Protein AF-X1DQV2-F1 (afdb_monomer_lite)

InterPro domains:
  IPR025857 MacB-like periplasmic core domain [PF12704] (2-111)

Structure (mmCIF, N/CA/C/O backbone):
data_AF-X1DQV2-F1
#
_entry.id   AF-X1DQV2-F1
#
loop_
_atom_site.group_PDB
_atom_site.id
_atom_site.type_symbol
_atom_site.label_atom_id
_atom_site.label_alt_id
_atom_site.label_comp_id
_atom_site.label_asym_id
_atom_site.label_entity_id
_atom_site.label_seq_id
_atom_site.pdbx_PDB_ins_code
_atom_site.Cartn_x
_atom_site.Cartn_y
_atom_site.Cartn_z
_atom_site.occupancy
_atom_site.B_iso_or_equiv
_atom_site.auth_seq_id
_atom_site.auth_comp_id
_atom_site.auth_asym_id
_atom_site.auth_atom_id
_atom_site.pdbx_PDB_model_num
ATOM 1 N N . MET A 1 1 ? 27.357 -16.967 -41.311 1.00 62.09 1 MET A N 1
ATOM 2 C CA . MET A 1 1 ? 27.310 -17.351 -39.881 1.00 62.09 1 MET A CA 1
ATOM 3 C C . MET A 1 1 ? 27.365 -16.158 -38.922 1.00 62.09 1 MET A C 1
ATOM 5 O O . MET A 1 1 ? 26.710 -16.217 -37.897 1.00 62.09 1 MET A O 1
ATOM 9 N N . GLY A 1 2 ? 28.060 -15.051 -39.233 1.00 74.56 2 GLY A N 1
ATOM 10 C CA . GLY A 1 2 ? 28.046 -13.852 -38.367 1.00 74.56 2 GLY A CA 1
ATOM 11 C C . GLY A 1 2 ? 26.702 -13.106 -38.320 1.00 74.56 2 GLY A C 1
ATOM 12 O O . GLY A 1 2 ? 26.282 -12.653 -37.263 1.00 74.56 2 GLY A O 1
ATOM 13 N N . ILE A 1 3 ? 25.979 -13.050 -39.444 1.00 84.69 3 ILE A N 1
ATOM 14 C CA . ILE A 1 3 ? 24.682 -12.354 -39.535 1.00 84.69 3 ILE A CA 1
ATOM 15 C C . ILE A 1 3 ? 23.605 -13.041 -38.677 1.00 84.69 3 ILE A C 1
ATOM 17 O O . ILE A 1 3 ? 22.835 -12.368 -38.003 1.00 84.69 3 ILE A O 1
ATOM 21 N N . THR A 1 4 ? 23.582 -14.376 -38.628 1.00 84.00 4 THR A N 1
ATOM 22 C CA . THR A 1 4 ? 22.625 -15.138 -37.805 1.00 84.00 4 THR A CA 1
ATOM 23 C C . THR A 1 4 ? 22.882 -14.967 -36.308 1.00 84.00 4 THR A C 1
ATOM 25 O O . THR A 1 4 ? 21.934 -14.878 -35.536 1.00 84.00 4 THR A O 1
ATOM 28 N N . ILE A 1 5 ? 24.152 -14.855 -35.902 1.00 86.69 5 ILE A N 1
ATOM 29 C CA . ILE A 1 5 ? 24.543 -14.570 -34.512 1.00 86.69 5 ILE A CA 1
ATOM 30 C C . ILE A 1 5 ? 24.150 -13.137 -34.126 1.00 86.69 5 ILE A C 1
ATOM 32 O O . ILE A 1 5 ? 23.627 -12.923 -33.035 1.00 86.69 5 ILE A O 1
ATOM 36 N N . GLY A 1 6 ? 24.322 -12.170 -35.035 1.00 83.56 6 GLY A N 1
ATOM 37 C CA . GLY A 1 6 ? 23.890 -10.786 -34.823 1.00 83.56 6 GLY A CA 1
ATOM 38 C C . GLY A 1 6 ? 22.371 -10.645 -34.677 1.00 83.56 6 GLY A C 1
ATOM 39 O O . GLY A 1 6 ? 21.903 -10.011 -33.736 1.00 83.56 6 GLY A O 1
ATOM 40 N N . ILE A 1 7 ? 21.594 -11.290 -35.555 1.00 89.19 7 ILE A N 1
ATOM 41 C CA . ILE A 1 7 ? 20.124 -11.268 -35.486 1.00 89.19 7 ILE A CA 1
ATOM 42 C C . ILE A 1 7 ? 19.628 -11.944 -34.198 1.00 89.19 7 ILE A C 1
ATOM 44 O O . ILE A 1 7 ? 18.764 -11.397 -33.516 1.00 89.19 7 ILE A O 1
ATOM 48 N N . PHE A 1 8 ? 20.205 -13.091 -33.821 1.00 86.62 8 PHE A N 1
ATOM 49 C CA . PHE A 1 8 ? 19.840 -13.788 -32.586 1.00 86.62 8 PHE A CA 1
ATOM 50 C C . PHE A 1 8 ? 20.130 -12.952 -31.331 1.00 86.62 8 PHE A C 1
ATOM 52 O O . PHE A 1 8 ? 19.293 -12.892 -30.431 1.00 86.62 8 PHE A O 1
ATOM 59 N N . ALA A 1 9 ? 21.276 -12.265 -31.282 1.00 88.62 9 ALA A N 1
ATOM 60 C CA . ALA A 1 9 ? 21.625 -11.389 -30.167 1.00 88.62 9 ALA A CA 1
ATOM 61 C C . ALA A 1 9 ? 20.628 -10.227 -30.012 1.00 88.62 9 ALA A C 1
ATOM 63 O O . ALA A 1 9 ? 20.186 -9.941 -28.902 1.00 88.62 9 ALA A O 1
ATOM 64 N N . ILE A 1 10 ? 20.216 -9.604 -31.121 1.00 90.81 10 ILE A N 1
ATOM 65 C CA . ILE A 1 10 ? 19.261 -8.486 -31.109 1.00 90.81 10 ILE A CA 1
ATOM 66 C C . ILE A 1 10 ? 17.878 -8.951 -30.633 1.00 90.81 10 ILE A C 1
ATOM 68 O O . ILE A 1 10 ? 17.306 -8.345 -29.729 1.00 90.81 10 ILE A O 1
ATOM 72 N N . ILE A 1 11 ? 17.363 -10.056 -31.184 1.00 89.50 11 ILE A N 1
ATOM 73 C CA . ILE A 1 11 ? 16.067 -10.627 -30.777 1.00 89.50 11 ILE A CA 1
ATOM 74 C C . ILE A 1 11 ? 16.092 -11.036 -29.299 1.00 89.50 11 ILE A C 1
ATOM 76 O O . ILE A 1 11 ? 15.112 -10.817 -28.586 1.00 89.50 11 ILE A O 1
ATOM 80 N N . SER A 1 12 ? 17.213 -11.584 -28.818 1.00 88.12 12 SER A N 1
ATOM 81 C CA . SER A 1 12 ? 17.362 -11.981 -27.413 1.00 88.12 12 SER A CA 1
ATOM 82 C C . SER A 1 12 ? 17.259 -10.784 -26.471 1.00 88.12 12 SER A C 1
ATOM 84 O O . SER A 1 12 ? 16.541 -10.858 -25.479 1.00 88.12 12 SER A O 1
ATOM 86 N N . VAL A 1 13 ? 17.913 -9.662 -26.788 1.00 90.88 13 VAL A N 1
ATOM 87 C CA . VAL A 1 13 ? 17.827 -8.451 -25.958 1.00 90.88 13 VAL A CA 1
ATOM 88 C C . VAL A 1 13 ? 16.410 -7.882 -25.962 1.00 90.88 13 VAL A C 1
ATOM 90 O O . VAL A 1 13 ? 15.883 -7.604 -24.889 1.00 90.88 13 VAL A O 1
ATOM 93 N N . PHE A 1 14 ? 15.764 -7.768 -27.126 1.00 89.31 14 PHE A N 1
ATOM 94 C CA . PHE A 1 14 ? 14.379 -7.285 -27.193 1.00 89.31 14 PHE A CA 1
ATOM 95 C C . PHE A 1 14 ? 13.417 -8.172 -26.403 1.00 89.31 14 PHE A C 1
ATOM 97 O O . PHE A 1 14 ? 12.649 -7.661 -25.602 1.00 89.31 14 PHE A O 1
ATOM 104 N N . THR A 1 15 ? 13.536 -9.496 -26.521 1.00 91.44 15 THR A N 1
ATOM 105 C CA . THR A 1 15 ? 12.695 -10.435 -25.761 1.00 91.44 15 THR A CA 1
ATOM 106 C C . THR A 1 15 ? 12.873 -10.272 -24.250 1.00 91.44 15 THR A C 1
ATOM 108 O O . THR A 1 15 ? 11.904 -10.347 -23.498 1.00 91.44 15 THR A O 1
ATOM 111 N N . VAL A 1 16 ? 14.105 -10.042 -23.785 1.00 89.38 16 VAL A N 1
ATOM 112 C CA . VAL A 1 16 ? 14.383 -9.809 -22.359 1.00 89.38 16 VAL A CA 1
ATOM 113 C C . VAL A 1 16 ? 13.798 -8.474 -21.893 1.00 89.38 16 VAL A C 1
ATOM 115 O O . VAL A 1 16 ? 13.201 -8.426 -20.820 1.00 89.38 16 VAL A O 1
ATOM 118 N N . LEU A 1 17 ? 13.921 -7.412 -22.692 1.00 89.31 17 LEU A N 1
ATOM 119 C CA . LEU A 1 17 ? 13.336 -6.104 -22.383 1.00 89.31 17 LEU A CA 1
ATOM 120 C C . LEU A 1 17 ? 11.804 -6.165 -22.348 1.00 89.31 17 LEU A C 1
ATOM 122 O O . LEU A 1 17 ? 11.203 -5.707 -21.378 1.00 89.31 17 LEU A O 1
ATOM 126 N N . ASP A 1 18 ? 11.188 -6.802 -23.343 1.00 88.06 18 ASP A N 1
ATOM 127 C CA . ASP A 1 18 ? 9.739 -6.999 -23.418 1.00 88.06 18 ASP A CA 1
ATOM 128 C C . ASP A 1 18 ? 9.234 -7.833 -22.234 1.00 88.06 18 ASP A C 1
ATOM 130 O O . ASP A 1 18 ? 8.191 -7.540 -21.645 1.00 88.06 18 ASP A O 1
ATOM 134 N N . TRP A 1 19 ? 9.988 -8.862 -21.833 1.00 89.00 19 TRP A N 1
ATOM 135 C CA . TRP A 1 19 ? 9.660 -9.661 -20.656 1.00 89.00 19 TRP A CA 1
ATOM 136 C C . TRP A 1 19 ? 9.746 -8.846 -19.363 1.00 89.00 19 TRP A C 1
ATOM 138 O O . TRP A 1 19 ? 8.869 -8.976 -18.513 1.00 89.00 19 TRP A O 1
ATOM 148 N N . MET A 1 20 ? 10.753 -7.981 -19.215 1.00 88.94 20 MET A N 1
ATOM 149 C CA . MET A 1 20 ? 10.867 -7.090 -18.058 1.00 88.94 20 MET A CA 1
ATOM 150 C C . MET A 1 20 ? 9.737 -6.064 -18.016 1.00 88.94 20 MET A C 1
ATOM 152 O O . MET A 1 20 ? 9.143 -5.870 -16.958 1.00 88.94 20 MET A O 1
ATOM 156 N N . GLU A 1 21 ? 9.406 -5.435 -19.145 1.00 86.81 21 GLU A N 1
ATOM 157 C CA . GLU A 1 21 ? 8.269 -4.516 -19.217 1.00 86.81 21 GLU A CA 1
ATOM 158 C C . GLU A 1 21 ? 6.984 -5.235 -18.807 1.00 86.81 21 GLU A C 1
ATOM 160 O O . GLU A 1 21 ? 6.229 -4.737 -17.968 1.00 86.81 21 GLU A O 1
ATOM 165 N N . LYS A 1 22 ? 6.765 -6.439 -19.342 1.00 86.00 22 LYS A N 1
ATOM 166 C CA . LYS A 1 22 ? 5.613 -7.258 -18.985 1.00 86.00 22 LYS A CA 1
ATOM 167 C C . LYS A 1 22 ? 5.615 -7.631 -17.504 1.00 86.00 22 LYS A C 1
ATOM 169 O O . LYS A 1 22 ? 4.586 -7.486 -16.863 1.00 86.00 22 LYS A O 1
ATOM 174 N N . ALA A 1 23 ? 6.746 -8.038 -16.935 1.00 85.06 23 ALA A N 1
ATOM 175 C CA . ALA A 1 23 ? 6.854 -8.380 -15.519 1.00 85.06 23 ALA A CA 1
ATOM 176 C C . ALA A 1 23 ? 6.567 -7.177 -14.605 1.00 85.06 23 ALA A C 1
ATOM 178 O O . ALA A 1 23 ? 5.900 -7.323 -13.579 1.00 85.06 23 ALA A O 1
ATOM 179 N N . VAL A 1 24 ? 7.023 -5.980 -14.987 1.00 82.50 24 VAL A N 1
ATOM 180 C CA . VAL A 1 24 ? 6.733 -4.735 -14.263 1.00 82.50 24 VAL A CA 1
ATOM 181 C C . VAL A 1 24 ? 5.247 -4.392 -14.367 1.00 82.50 24 VAL A C 1
ATOM 183 O O . VAL A 1 24 ? 4.619 -4.104 -13.350 1.00 82.50 24 VAL A O 1
ATOM 186 N N . ARG A 1 25 ? 4.656 -4.476 -15.565 1.00 77.12 25 ARG A N 1
ATOM 187 C CA . ARG A 1 25 ? 3.217 -4.246 -15.772 1.00 77.12 25 ARG A CA 1
ATOM 188 C C . ARG A 1 25 ? 2.353 -5.264 -15.031 1.00 77.12 25 ARG A C 1
ATOM 190 O O . ARG A 1 25 ? 1.402 -4.858 -14.379 1.00 77.12 25 ARG A O 1
ATOM 197 N N . ASP A 1 26 ? 2.704 -6.546 -15.070 1.00 78.94 26 ASP A N 1
ATOM 198 C CA . ASP A 1 26 ? 1.998 -7.616 -14.359 1.00 78.94 26 ASP A CA 1
ATOM 199 C C . ASP A 1 26 ? 2.094 -7.419 -12.836 1.00 78.94 26 ASP A C 1
ATOM 201 O O . ASP A 1 26 ? 1.110 -7.619 -12.126 1.00 78.94 26 ASP A O 1
ATOM 205 N N . SER A 1 27 ? 3.245 -6.967 -12.325 1.0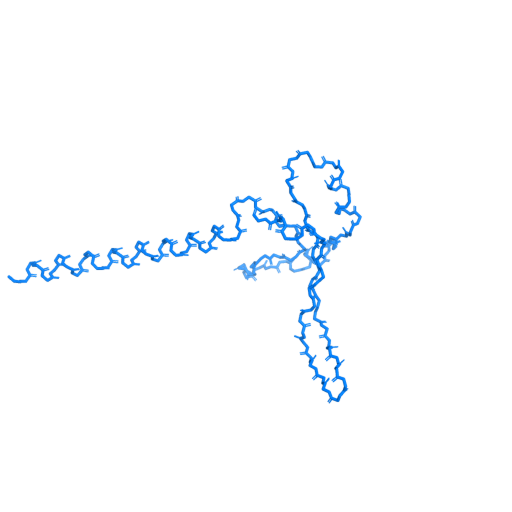0 70.75 27 SER A N 1
ATOM 206 C CA . SER A 1 27 ? 3.406 -6.635 -10.900 1.00 70.75 27 SER A CA 1
ATOM 207 C C . SER A 1 27 ? 2.553 -5.431 -10.489 1.00 70.75 27 SER A C 1
ATOM 209 O O . SER A 1 27 ? 1.984 -5.428 -9.401 1.00 70.75 27 SER A O 1
ATOM 211 N N . LEU A 1 28 ? 2.419 -4.426 -11.360 1.00 67.25 28 LEU A N 1
ATOM 212 C CA . LEU A 1 28 ? 1.531 -3.282 -11.132 1.00 67.25 28 LEU A CA 1
ATOM 213 C C . LEU A 1 28 ? 0.050 -3.681 -11.225 1.00 67.25 28 LEU A C 1
ATOM 215 O O . LEU A 1 28 ? -0.745 -3.263 -10.390 1.00 67.25 28 LEU A O 1
ATOM 219 N N . ALA A 1 29 ? -0.319 -4.545 -12.172 1.00 65.50 29 ALA A N 1
ATOM 220 C CA . ALA A 1 29 ? -1.681 -5.054 -12.318 1.00 65.50 29 ALA A CA 1
ATOM 221 C C . ALA A 1 29 ? -2.109 -5.942 -11.133 1.00 65.50 29 ALA A C 1
ATOM 223 O O . ALA A 1 29 ? -3.287 -5.972 -10.781 1.00 65.50 29 ALA A O 1
ATOM 224 N N . GLN A 1 30 ? -1.169 -6.633 -10.474 1.00 60.62 30 GLN A N 1
ATOM 225 C CA . GLN A 1 30 ? -1.430 -7.381 -9.235 1.00 60.62 30 GLN A CA 1
ATOM 226 C C . GLN A 1 30 ? -1.800 -6.485 -8.044 1.00 60.62 30 GLN A C 1
ATOM 228 O O . GLN A 1 30 ? -2.497 -6.955 -7.147 1.00 60.62 30 GLN A O 1
ATOM 233 N N . LEU A 1 31 ? -1.388 -5.211 -8.040 1.00 62.66 31 LEU A N 1
ATOM 234 C CA . LEU A 1 31 ? -1.870 -4.216 -7.072 1.00 62.66 31 LEU A CA 1
ATOM 235 C C . LEU A 1 31 ? -3.310 -3.743 -7.361 1.00 62.66 31 LEU A C 1
ATOM 237 O O . LEU A 1 31 ? -3.900 -3.055 -6.531 1.00 62.66 31 LEU A O 1
ATOM 241 N N . GLY A 1 32 ? -3.889 -4.165 -8.488 1.00 59.72 32 GLY A N 1
ATOM 242 C CA . GLY A 1 32 ? -5.262 -3.893 -8.890 1.00 59.72 32 GLY A CA 1
ATOM 243 C C . GLY A 1 32 ? -5.384 -2.580 -9.661 1.00 59.72 32 GLY A C 1
ATOM 244 O O . GLY A 1 32 ? -5.217 -1.498 -9.103 1.00 59.72 32 GLY A O 1
ATOM 245 N N 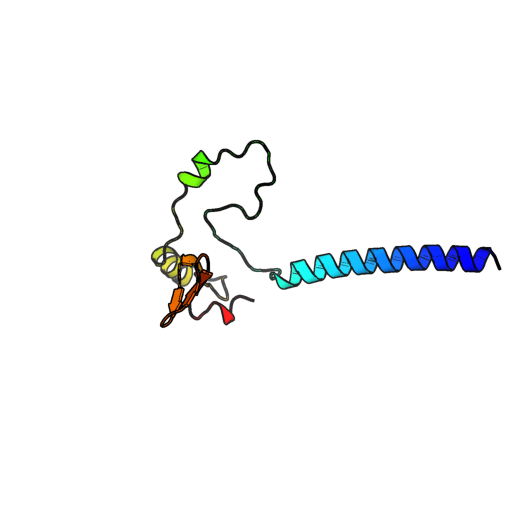. ASP A 1 33 ? -5.775 -2.663 -10.938 1.00 60.81 33 ASP A N 1
ATOM 246 C CA . ASP A 1 33 ? -6.012 -1.499 -11.816 1.00 60.81 33 ASP A CA 1
ATOM 247 C C . ASP A 1 33 ? -7.087 -0.525 -11.282 1.00 60.81 33 ASP A C 1
ATOM 249 O O . ASP A 1 33 ? -7.234 0.583 -11.792 1.00 60.81 33 ASP A O 1
ATOM 253 N N . ASN A 1 34 ? -7.861 -0.921 -10.263 1.00 65.94 34 ASN A N 1
ATOM 254 C CA . ASN A 1 34 ? -8.995 -0.156 -9.737 1.00 65.94 34 ASN A CA 1
ATOM 255 C C . ASN A 1 34 ? -9.032 -0.080 -8.200 1.00 65.94 34 ASN A C 1
ATOM 257 O O . ASN A 1 34 ? -10.116 -0.027 -7.614 1.00 65.94 34 ASN A O 1
ATOM 261 N N . VAL A 1 35 ? -7.877 -0.079 -7.528 1.00 72.31 35 VAL A N 1
ATOM 262 C CA . VAL A 1 35 ? -7.813 0.067 -6.065 1.00 72.31 35 VAL A CA 1
ATOM 263 C C . VAL A 1 35 ? -7.322 1.465 -5.695 1.00 72.31 35 VAL A C 1
ATOM 265 O O . VAL A 1 35 ? -6.229 1.886 -6.065 1.00 72.31 35 VAL A O 1
ATOM 268 N N . ILE A 1 36 ? -8.142 2.204 -4.944 1.00 73.38 36 ILE A N 1
ATOM 269 C CA . ILE A 1 36 ? 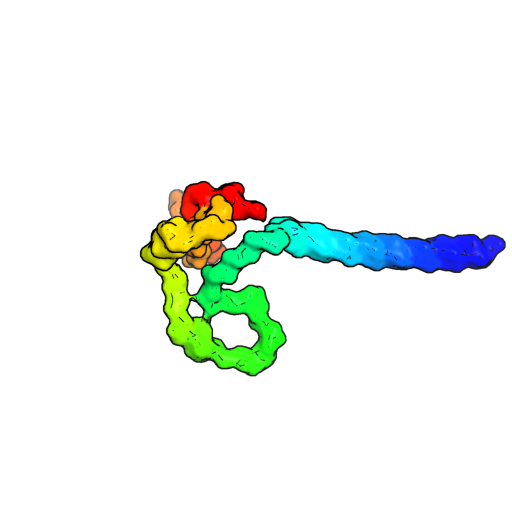-7.776 3.522 -4.413 1.00 73.38 36 ILE A CA 1
ATOM 270 C C . ILE A 1 36 ? -7.362 3.355 -2.954 1.00 73.38 36 ILE A C 1
ATOM 272 O O . ILE A 1 36 ? -8.184 3.023 -2.101 1.00 73.38 36 ILE A O 1
ATOM 276 N N . TYR A 1 37 ? -6.094 3.636 -2.664 1.00 75.94 37 TYR A N 1
ATOM 277 C CA . TYR A 1 37 ? -5.565 3.624 -1.305 1.00 75.94 37 TYR A CA 1
ATOM 278 C C . TYR A 1 37 ? -5.655 5.008 -0.666 1.00 75.94 37 TYR A C 1
ATOM 280 O O . TYR A 1 37 ? -5.116 5.985 -1.185 1.00 75.94 37 TYR A O 1
ATOM 288 N N . VAL A 1 38 ? -6.297 5.079 0.499 1.00 76.81 38 VAL A N 1
ATOM 289 C CA . VAL A 1 38 ? -6.373 6.294 1.316 1.00 76.81 38 VAL A CA 1
ATOM 290 C C . VAL A 1 38 ? -5.570 6.057 2.588 1.00 76.81 38 VAL A C 1
ATOM 292 O O . VAL A 1 38 ? -6.004 5.346 3.489 1.00 76.81 38 VAL A O 1
ATOM 295 N N . GLN A 1 39 ? -4.377 6.640 2.656 1.00 74.75 39 GLN A N 1
ATOM 296 C CA . GLN A 1 39 ? -3.486 6.524 3.808 1.00 74.75 39 GLN A CA 1
ATOM 297 C C . GLN A 1 39 ? -2.826 7.865 4.133 1.00 74.75 39 GLN A C 1
ATOM 299 O O . GLN A 1 39 ? -2.659 8.728 3.271 1.00 74.75 39 GLN A O 1
ATOM 304 N N . LYS A 1 40 ? -2.443 8.038 5.403 1.00 73.62 40 LYS A N 1
ATOM 305 C CA . LYS A 1 40 ? -1.787 9.258 5.893 1.00 73.62 40 LYS A CA 1
ATOM 306 C C . LYS A 1 40 ? -0.411 9.473 5.255 1.00 73.62 40 LYS A C 1
ATOM 308 O O . LYS A 1 40 ? -0.053 10.605 4.924 1.00 73.62 40 LYS A O 1
ATOM 313 N N . TRP A 1 41 ? 0.350 8.391 5.118 1.00 73.38 41 TRP A N 1
ATOM 314 C CA . TRP A 1 41 ? 1.735 8.413 4.657 1.00 73.38 41 TRP A CA 1
ATOM 315 C C . TRP A 1 41 ? 1.828 8.214 3.145 1.00 73.38 41 TRP A C 1
ATOM 317 O O . TRP A 1 41 ? 1.062 7.423 2.598 1.00 73.38 41 TRP A O 1
ATOM 327 N N . PRO A 1 42 ? 2.752 8.895 2.455 1.00 70.88 42 PRO A N 1
ATOM 328 C CA . PRO A 1 42 ? 2.974 8.650 1.037 1.00 70.88 42 PRO A CA 1
ATOM 329 C C . PRO A 1 42 ? 3.523 7.233 0.802 1.00 70.88 42 PRO A C 1
ATOM 331 O O . PRO A 1 42 ? 4.139 6.637 1.684 1.00 70.88 42 PRO A O 1
ATOM 334 N N . TRP A 1 43 ? 3.299 6.702 -0.402 1.00 69.50 43 TRP A N 1
ATOM 335 C CA . TRP A 1 43 ? 3.818 5.394 -0.832 1.00 69.50 43 TRP A CA 1
ATOM 336 C C . TRP A 1 43 ? 5.333 5.389 -1.040 1.00 69.50 43 TRP A C 1
ATOM 338 O O . TRP A 1 43 ? 5.982 4.363 -0.864 1.00 69.50 43 TRP A O 1
ATOM 348 N N . ALA A 1 44 ? 5.893 6.540 -1.400 1.00 69.75 44 ALA A N 1
ATOM 349 C CA . ALA A 1 44 ? 7.318 6.728 -1.571 1.00 69.75 44 ALA A CA 1
ATOM 350 C C . ALA A 1 44 ? 7.723 8.084 -0.998 1.00 69.75 44 ALA A C 1
ATOM 352 O O . ALA A 1 44 ? 7.020 9.083 -1.166 1.00 69.75 44 ALA A O 1
ATOM 353 N N . PHE A 1 45 ? 8.870 8.093 -0.327 1.00 66.31 45 PHE A N 1
ATOM 354 C CA . PHE A 1 45 ? 9.575 9.308 0.054 1.00 66.31 45 PHE A CA 1
ATOM 355 C C . PHE A 1 45 ? 10.587 9.643 -1.055 1.00 66.31 45 PHE A C 1
ATOM 357 O O . PHE A 1 45 ? 11.792 9.593 -0.840 1.00 66.31 45 PHE A O 1
ATOM 364 N N . SER A 1 46 ? 10.086 9.930 -2.259 1.00 61.75 46 SER A N 1
ATOM 365 C CA . SER A 1 46 ? 10.881 10.151 -3.477 1.00 61.75 46 SER A CA 1
ATOM 366 C C . SER A 1 46 ? 11.522 11.545 -3.594 1.00 61.75 46 SER A C 1
ATOM 368 O O . SER A 1 46 ? 12.597 11.657 -4.173 1.00 61.75 46 SER A O 1
ATOM 370 N N . ASP A 1 47 ? 10.886 12.598 -3.078 1.00 65.50 47 ASP A N 1
ATOM 371 C CA . ASP A 1 47 ? 11.414 13.969 -3.070 1.00 65.50 47 ASP A CA 1
ATOM 372 C C . ASP A 1 47 ? 12.410 14.267 -1.921 1.00 65.50 47 ASP A C 1
ATOM 374 O O . ASP A 1 47 ? 12.157 13.936 -0.767 1.00 65.50 47 ASP A O 1
ATOM 378 N N . PRO A 1 48 ? 13.533 14.961 -2.173 1.00 65.69 48 PRO A N 1
ATOM 379 C CA . PRO A 1 48 ? 14.461 15.384 -1.116 1.00 65.69 48 PRO A CA 1
ATOM 380 C C . PRO A 1 48 ? 13.875 16.429 -0.146 1.00 65.69 48 PRO A C 1
ATOM 382 O O . PRO A 1 48 ? 14.291 16.490 1.009 1.00 65.69 48 PRO A O 1
ATOM 385 N N . ASP A 1 49 ? 12.889 17.216 -0.593 1.00 67.69 49 ASP A N 1
ATOM 386 C CA . ASP A 1 49 ? 12.262 18.321 0.152 1.00 67.69 49 ASP A CA 1
ATOM 387 C C . ASP A 1 49 ? 10.892 17.937 0.750 1.00 67.69 49 ASP A C 1
ATOM 389 O O . ASP A 1 49 ? 9.907 18.675 0.649 1.00 67.69 49 ASP A O 1
ATOM 393 N N . TYR A 1 50 ? 10.775 16.768 1.393 1.00 67.88 50 TYR A N 1
ATOM 394 C CA . TYR A 1 50 ? 9.521 16.441 2.082 1.00 67.88 50 TYR A CA 1
ATOM 395 C C . TYR A 1 50 ? 9.281 17.354 3.282 1.00 67.88 50 TYR A C 1
ATOM 397 O O . TYR A 1 50 ? 9.908 17.226 4.337 1.00 67.88 50 TYR A O 1
ATOM 405 N N . ALA A 1 51 ? 8.241 18.175 3.165 1.00 74.81 51 ALA A N 1
ATOM 406 C CA . ALA A 1 51 ? 7.590 18.870 4.265 1.00 74.81 51 ALA A CA 1
ATOM 407 C C . ALA A 1 51 ? 6.860 17.878 5.201 1.00 74.81 51 ALA A C 1
ATOM 409 O O . ALA A 1 51 ? 5.633 17.863 5.305 1.00 74.81 51 ALA A O 1
ATOM 410 N N . TRP A 1 52 ? 7.605 17.008 5.893 1.00 71.69 52 TRP A N 1
ATOM 411 C CA . TRP A 1 52 ? 7.093 15.967 6.801 1.00 71.69 52 TRP A CA 1
ATOM 412 C C . TRP A 1 52 ? 6.132 16.518 7.869 1.00 71.69 52 TRP A C 1
ATOM 414 O O . TRP A 1 52 ? 5.203 15.828 8.299 1.00 71.69 52 TRP A O 1
ATOM 424 N N . TRP A 1 53 ? 6.300 17.789 8.244 1.00 76.56 53 TRP A N 1
ATOM 425 C CA . TRP A 1 53 ? 5.403 18.513 9.142 1.00 76.56 53 TRP A CA 1
ATOM 426 C C . TRP A 1 53 ? 3.971 18.638 8.606 1.00 76.56 53 TRP A C 1
ATOM 428 O O . TRP A 1 53 ? 3.032 18.642 9.398 1.00 76.56 53 TRP A O 1
ATOM 438 N N . GLU A 1 54 ? 3.759 18.719 7.293 1.00 73.19 54 GLU A N 1
ATOM 439 C CA . GLU A 1 54 ? 2.413 18.756 6.708 1.00 73.19 54 GLU A CA 1
ATOM 440 C C . GLU A 1 54 ? 1.730 17.394 6.789 1.00 73.19 54 GLU A C 1
ATOM 442 O O . GLU A 1 54 ? 0.545 17.311 7.108 1.00 73.19 54 GLU A O 1
ATOM 447 N N . TYR A 1 55 ? 2.489 16.316 6.588 1.00 71.94 55 TYR A N 1
ATOM 448 C CA . TYR A 1 55 ? 1.989 14.951 6.731 1.00 71.94 55 TYR A CA 1
ATOM 449 C C . TYR A 1 55 ? 1.639 14.627 8.177 1.00 71.94 55 TYR A C 1
ATOM 451 O O . TYR A 1 55 ? 0.623 13.986 8.424 1.00 71.94 55 TYR A O 1
ATOM 459 N N . LEU A 1 56 ? 2.405 15.123 9.151 1.00 75.19 56 LEU A N 1
ATOM 460 C CA . LEU A 1 56 ? 2.066 14.958 10.564 1.00 75.19 56 LEU A CA 1
ATOM 461 C C . LEU A 1 56 ? 0.723 15.590 10.927 1.00 75.19 56 LEU A C 1
ATOM 463 O O . LEU A 1 56 ? -0.035 14.972 11.679 1.00 75.19 56 LEU A O 1
ATOM 467 N N . LYS A 1 57 ? 0.410 16.761 10.356 1.00 77.62 57 LYS A N 1
ATOM 468 C CA . LYS A 1 57 ? -0.868 17.458 10.562 1.00 77.62 57 LYS A CA 1
ATOM 469 C C . LYS A 1 57 ? -2.055 16.752 9.901 1.00 77.62 57 LYS A C 1
ATOM 471 O O . LYS A 1 57 ? -3.191 17.066 10.248 1.00 77.62 57 LYS A O 1
ATOM 476 N N . ARG A 1 58 ? -1.833 15.808 8.974 1.00 79.44 58 ARG A N 1
ATOM 477 C CA . ARG A 1 58 ? -2.932 15.061 8.346 1.00 79.44 58 ARG A CA 1
ATOM 478 C C . ARG A 1 58 ? -3.651 14.197 9.391 1.00 79.44 58 ARG A C 1
ATOM 480 O O . ARG A 1 58 ? -2.977 13.477 10.144 1.00 79.44 58 ARG A O 1
ATOM 487 N N . PRO A 1 59 ? -4.994 14.239 9.439 1.00 76.00 59 PRO A N 1
ATOM 488 C CA . PRO A 1 59 ? -5.757 13.334 10.285 1.00 76.00 59 PRO A CA 1
ATOM 489 C C . PRO A 1 59 ? -5.475 11.882 9.881 1.00 76.00 59 PRO A C 1
ATOM 491 O O . PRO A 1 59 ? -5.192 11.578 8.720 1.00 76.00 59 PRO A O 1
ATOM 494 N N . VAL A 1 60 ? -5.472 10.991 10.870 1.00 76.62 60 VAL A N 1
ATOM 495 C CA . VAL A 1 60 ? -5.345 9.548 10.633 1.00 76.62 60 VAL A CA 1
ATOM 496 C C . VAL A 1 60 ? -6.722 9.039 10.207 1.00 76.62 60 VAL A C 1
ATOM 498 O O . VAL A 1 60 ? -7.693 9.413 10.865 1.00 76.62 60 VAL A O 1
ATOM 501 N N . PRO A 1 61 ? -6.824 8.207 9.156 1.00 78.69 61 PRO A N 1
ATOM 502 C CA . PRO A 1 61 ? -8.104 7.647 8.751 1.00 78.69 61 PRO A CA 1
ATOM 503 C C . PRO A 1 61 ? -8.716 6.835 9.898 1.00 78.69 61 PRO A C 1
ATOM 505 O O . PRO A 1 61 ? -8.045 6.019 10.535 1.00 78.69 61 PRO A O 1
ATOM 508 N N . THR A 1 62 ? -9.992 7.080 10.172 1.00 79.31 62 THR A N 1
ATOM 509 C CA . THR A 1 62 ? -10.751 6.465 11.264 1.00 79.31 62 THR A CA 1
ATOM 510 C C . THR A 1 62 ? -11.798 5.490 10.742 1.00 79.31 62 THR A C 1
ATOM 512 O O . THR A 1 62 ? -12.274 5.580 9.612 1.00 79.31 62 THR A O 1
ATOM 515 N N . ILE A 1 63 ? -12.218 4.558 11.599 1.00 76.38 63 ILE A N 1
ATOM 516 C CA . ILE A 1 63 ? -13.241 3.570 11.234 1.00 76.38 63 ILE A CA 1
ATOM 517 C C . ILE A 1 63 ? -14.622 4.201 10.975 1.00 76.38 63 ILE A C 1
ATOM 519 O O . ILE A 1 63 ? -15.422 3.655 10.224 1.00 76.38 63 ILE A O 1
ATOM 523 N N . GLN A 1 64 ? -14.890 5.385 11.537 1.00 78.50 64 GLN A N 1
ATOM 524 C CA . GLN A 1 64 ? -16.114 6.146 11.265 1.00 78.50 64 GLN A CA 1
ATOM 525 C C . GLN A 1 64 ? -16.154 6.656 9.819 1.00 78.50 64 GLN A C 1
ATOM 527 O O . GLN A 1 64 ? -17.199 6.617 9.175 1.00 78.50 64 GLN A O 1
ATOM 532 N N . GLU A 1 65 ? -15.010 7.083 9.279 1.00 75.94 65 GLU A N 1
ATOM 533 C CA . GLU A 1 65 ? -14.904 7.481 7.872 1.00 75.94 65 GLU A CA 1
ATOM 534 C C . GLU A 1 65 ? -15.114 6.282 6.948 1.00 75.94 65 GLU A C 1
ATOM 536 O O . GLU A 1 65 ? -15.775 6.418 5.923 1.00 75.94 65 GLU A O 1
ATOM 541 N N . TYR A 1 66 ? -14.638 5.094 7.336 1.00 78.81 66 TYR A N 1
ATOM 542 C CA . TYR A 1 66 ? -14.944 3.858 6.615 1.00 78.81 66 TYR A CA 1
ATOM 543 C C . TYR A 1 66 ? -16.459 3.607 6.528 1.00 78.81 66 TYR A C 1
ATOM 545 O O . TYR A 1 66 ? -16.969 3.344 5.439 1.00 78.81 66 TYR A O 1
ATOM 553 N N . GLU A 1 67 ? -17.199 3.743 7.634 1.00 78.19 67 GLU A N 1
ATOM 554 C CA . GLU A 1 67 ? -18.658 3.572 7.627 1.00 78.19 67 GLU A CA 1
ATOM 555 C C . GLU A 1 67 ? -19.378 4.621 6.770 1.00 78.19 67 GLU A C 1
ATOM 557 O O . GLU A 1 67 ? -20.309 4.286 6.033 1.00 78.19 67 GLU A O 1
ATOM 562 N N . GLU A 1 68 ? -18.954 5.884 6.831 1.00 81.38 68 GLU A N 1
ATOM 563 C CA . GLU A 1 68 ? -19.536 6.958 6.021 1.00 81.38 68 GLU A CA 1
ATOM 564 C C . GLU A 1 68 ? -19.253 6.772 4.527 1.00 81.38 68 GLU A C 1
ATOM 566 O O . GLU A 1 68 ? -20.154 6.950 3.702 1.00 81.38 68 GLU A O 1
ATOM 571 N N . ILE A 1 69 ? -18.034 6.366 4.159 1.00 80.88 69 ILE A N 1
ATOM 572 C CA . ILE A 1 69 ? -17.680 6.057 2.770 1.00 80.88 69 ILE A CA 1
ATOM 573 C C . ILE A 1 69 ? -18.483 4.847 2.295 1.00 80.88 69 ILE A C 1
ATOM 575 O O . ILE A 1 69 ? -19.003 4.876 1.184 1.00 80.88 69 ILE A O 1
ATOM 579 N N . ASN A 1 70 ? -18.670 3.828 3.133 1.00 79.56 70 ASN A N 1
ATOM 580 C CA . ASN A 1 70 ? -19.475 2.661 2.782 1.00 79.56 70 ASN A CA 1
ATOM 581 C C . ASN A 1 70 ? -20.953 3.012 2.546 1.00 79.56 70 ASN A C 1
ATOM 583 O O . ASN A 1 70 ? -21.573 2.496 1.623 1.00 79.56 70 ASN A O 1
ATOM 587 N N . LYS A 1 71 ? -21.519 3.938 3.327 1.00 79.62 71 LYS A N 1
ATOM 588 C CA . LYS A 1 71 ? -22.907 4.396 3.140 1.00 79.62 71 LYS A CA 1
ATOM 589 C C . LYS A 1 71 ? -23.085 5.288 1.910 1.00 79.62 71 LYS A C 1
ATOM 591 O O . LYS A 1 71 ? -24.132 5.241 1.269 1.00 79.62 71 LYS A O 1
ATOM 596 N N . ARG A 1 72 ? -22.105 6.146 1.608 1.00 82.44 72 ARG A N 1
ATOM 597 C CA . ARG A 1 72 ? -22.214 7.174 0.555 1.00 82.44 72 ARG A CA 1
ATOM 598 C C . ARG A 1 72 ? -21.668 6.724 -0.797 1.00 82.44 72 ARG A C 1
ATOM 600 O O . ARG A 1 72 ? -22.066 7.270 -1.826 1.00 82.44 72 ARG A O 1
ATOM 607 N N . SER A 1 73 ? -20.743 5.771 -0.817 1.00 76.38 73 SER A N 1
ATOM 608 C CA . SER A 1 73 ? -20.100 5.329 -2.048 1.00 76.38 73 SER A CA 1
ATOM 609 C C . SER A 1 73 ? -21.014 4.394 -2.829 1.00 76.38 73 SER A C 1
ATOM 611 O O . SER A 1 73 ? -21.204 3.239 -2.475 1.00 76.38 73 SER A O 1
ATOM 613 N N . GLN A 1 74 ? -21.554 4.891 -3.940 1.00 69.00 74 GLN A N 1
ATOM 614 C CA . GLN A 1 74 ? -22.335 4.079 -4.881 1.00 69.00 74 GLN A CA 1
ATOM 615 C C . GLN A 1 74 ? -21.470 3.375 -5.938 1.00 69.00 74 GLN A C 1
ATOM 617 O O . GLN A 1 74 ? -21.977 2.565 -6.709 1.00 69.00 74 GLN A O 1
ATOM 622 N N . LYS A 1 75 ? -20.172 3.710 -6.015 1.00 73.69 75 LYS A N 1
ATOM 623 C CA . LYS A 1 75 ? -19.244 3.205 -7.043 1.00 73.69 75 LYS A CA 1
ATOM 624 C C . L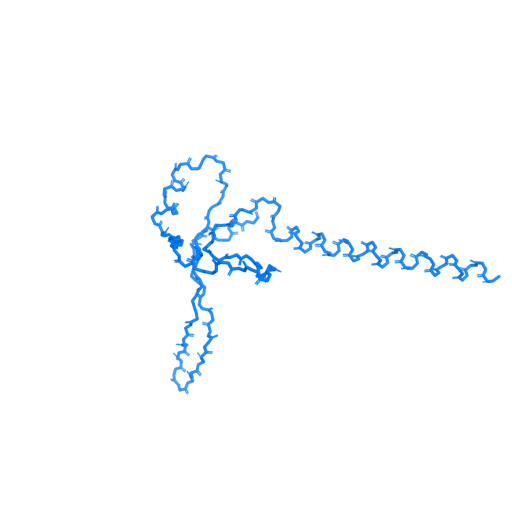YS A 1 75 ? -18.178 2.250 -6.504 1.00 73.69 75 LYS A C 1
ATOM 626 O O . LYS A 1 75 ? -17.591 1.516 -7.293 1.00 73.69 75 LYS A O 1
ATOM 631 N N . ALA A 1 76 ? -17.902 2.259 -5.199 1.00 68.19 76 ALA A N 1
ATOM 632 C CA . ALA A 1 76 ? -16.944 1.325 -4.617 1.00 68.19 76 ALA A CA 1
ATOM 633 C C . ALA A 1 76 ? -17.585 -0.063 -4.505 1.00 68.19 76 ALA A C 1
ATOM 635 O O . ALA A 1 76 ? -18.600 -0.233 -3.838 1.00 68.19 76 ALA A O 1
ATOM 636 N N . LYS A 1 77 ? -16.989 -1.055 -5.172 1.00 67.31 77 LYS A N 1
ATOM 637 C CA . LYS A 1 77 ? -17.461 -2.448 -5.145 1.00 67.31 77 LYS A CA 1
ATOM 638 C C . LYS A 1 77 ? -17.114 -3.157 -3.831 1.00 67.31 77 LYS A C 1
ATOM 640 O O . LYS A 1 77 ? -17.856 -4.026 -3.389 1.00 67.31 77 LYS A O 1
ATOM 645 N N . ALA A 1 78 ? -15.989 -2.782 -3.233 1.00 69.88 78 ALA A N 1
ATOM 646 C CA . ALA A 1 78 ? -15.539 -3.232 -1.928 1.00 69.88 78 ALA A CA 1
ATOM 647 C C . ALA A 1 78 ? -14.725 -2.105 -1.283 1.00 69.88 78 ALA A C 1
ATOM 649 O O . ALA A 1 78 ? -14.039 -1.348 -1.973 1.00 69.88 78 ALA A O 1
ATOM 650 N N . LEU A 1 79 ? -14.818 -1.991 0.035 1.00 72.81 79 LEU A N 1
ATOM 651 C CA . LEU A 1 79 ? -14.015 -1.085 0.842 1.00 72.81 79 LEU A CA 1
ATOM 652 C C . LEU A 1 79 ? -13.369 -1.926 1.930 1.00 72.81 79 LEU A C 1
ATOM 654 O O . LEU A 1 79 ? -14.032 -2.764 2.531 1.00 72.81 79 LEU A O 1
ATOM 658 N N . ALA A 1 80 ? -12.095 -1.687 2.213 1.00 74.56 80 ALA A N 1
ATOM 659 C CA . ALA A 1 80 ? -11.421 -2.327 3.327 1.00 74.56 80 ALA A CA 1
ATOM 660 C C . ALA A 1 80 ? -10.651 -1.282 4.116 1.00 74.56 80 ALA A C 1
ATOM 662 O O . ALA A 1 80 ? -9.895 -0.489 3.557 1.00 74.56 80 ALA A O 1
ATOM 663 N N . PHE A 1 81 ? -10.842 -1.299 5.428 1.00 77.31 81 PHE A N 1
ATOM 664 C CA . PHE A 1 81 ? -10.023 -0.537 6.345 1.00 77.31 81 PHE A CA 1
ATOM 665 C C . PHE A 1 81 ? -8.983 -1.479 6.944 1.00 77.31 81 PHE A C 1
ATOM 667 O O . PHE A 1 81 ? -9.334 -2.537 7.472 1.00 77.31 81 PHE A O 1
ATOM 674 N N . PHE A 1 82 ? -7.707 -1.114 6.841 1.00 74.75 82 PHE A N 1
ATOM 675 C CA . PHE A 1 82 ? -6.623 -1.864 7.459 1.00 74.75 82 PHE A CA 1
ATOM 676 C C . PHE A 1 82 ? -5.746 -0.942 8.301 1.00 74.75 82 PHE A C 1
ATOM 678 O O . PHE A 1 82 ? -5.445 0.188 7.920 1.00 74.75 82 PHE A O 1
ATOM 685 N N . ILE A 1 83 ? -5.333 -1.440 9.460 1.00 75.56 83 ILE A N 1
ATOM 686 C CA . ILE A 1 83 ? -4.356 -0.800 10.333 1.00 75.56 83 ILE A CA 1
ATOM 687 C C . ILE A 1 83 ? -3.160 -1.731 10.418 1.00 75.56 83 ILE A C 1
ATOM 689 O O . ILE A 1 83 ? -3.310 -2.909 10.737 1.00 75.56 83 ILE A O 1
ATOM 693 N N . GLN A 1 84 ? -1.976 -1.186 10.168 1.00 75.00 84 GLN A N 1
ATOM 694 C CA . GLN A 1 84 ? -0.716 -1.868 10.410 1.00 75.00 84 GLN A CA 1
ATOM 695 C C . GLN A 1 84 ? -0.002 -1.174 11.566 1.00 75.00 84 GLN A C 1
ATOM 697 O O . GLN A 1 84 ? 0.203 0.040 11.543 1.00 75.00 84 GLN A O 1
ATOM 702 N N . THR A 1 85 ? 0.356 -1.916 12.608 1.00 73.06 85 THR A N 1
ATOM 703 C CA . THR A 1 85 ? 1.103 -1.365 13.746 1.00 73.06 85 THR A CA 1
ATOM 704 C C . THR A 1 85 ? 2.173 -2.359 14.185 1.00 73.06 85 THR A C 1
ATOM 706 O O . THR A 1 85 ? 1.867 -3.545 14.328 1.00 73.06 85 THR A O 1
ATOM 709 N N . PRO A 1 86 ? 3.430 -1.919 14.380 1.00 74.69 86 PRO A N 1
ATOM 710 C CA . PRO A 1 86 ? 4.457 -2.775 14.949 1.00 74.69 86 PRO A CA 1
ATOM 711 C C . PRO A 1 86 ? 4.109 -3.069 16.411 1.00 74.69 86 PRO A C 1
ATOM 713 O O . PRO A 1 86 ? 3.928 -2.159 17.219 1.00 74.69 86 PRO A O 1
ATOM 716 N N . VAL A 1 87 ? 4.003 -4.347 16.749 1.00 78.69 87 VAL A N 1
ATOM 717 C CA . VAL A 1 87 ? 3.737 -4.831 18.101 1.00 78.69 87 VAL A CA 1
ATOM 718 C C . VAL A 1 87 ? 4.766 -5.889 18.476 1.00 78.69 87 VAL A C 1
ATOM 720 O O . VAL A 1 87 ? 5.266 -6.641 17.639 1.00 78.69 87 VAL A O 1
ATOM 723 N N . THR A 1 88 ? 5.079 -5.963 19.764 1.00 80.69 88 THR A N 1
ATOM 724 C CA . THR A 1 88 ? 5.879 -7.058 20.310 1.00 80.69 88 THR A CA 1
ATOM 725 C C . THR A 1 88 ? 4.943 -8.190 20.698 1.00 80.69 88 THR A C 1
ATOM 727 O O . THR A 1 88 ? 4.164 -8.058 21.644 1.00 80.69 88 THR A O 1
ATOM 730 N N . VAL A 1 89 ? 5.012 -9.309 19.977 1.00 79.06 89 VAL A N 1
ATOM 731 C CA . VAL A 1 89 ? 4.205 -10.493 20.285 1.00 79.06 89 VAL A CA 1
ATOM 732 C C . VAL A 1 89 ? 4.991 -11.375 21.243 1.00 79.06 89 VAL A C 1
ATOM 734 O O . VAL A 1 89 ? 6.095 -11.829 20.941 1.00 79.06 89 VAL A O 1
ATOM 737 N N . LYS A 1 90 ? 4.408 -11.639 22.411 1.00 83.00 90 LYS A N 1
ATOM 738 C CA . LYS A 1 90 ? 4.953 -12.578 23.393 1.00 83.00 90 LYS A CA 1
ATOM 739 C C . LYS A 1 90 ? 4.119 -13.849 23.382 1.00 83.00 90 LYS A C 1
ATOM 741 O O . LYS A 1 90 ? 2.911 -13.796 23.596 1.00 83.00 90 LYS A O 1
ATOM 746 N N . TYR A 1 91 ? 4.761 -14.989 23.156 1.00 80.50 91 TYR A N 1
ATOM 747 C CA . TYR A 1 91 ? 4.136 -16.300 23.268 1.00 80.50 91 TYR A CA 1
ATOM 748 C C . TYR A 1 91 ? 4.972 -17.206 24.171 1.00 80.50 91 TYR A C 1
ATOM 750 O O . TYR A 1 91 ? 6.090 -17.598 23.831 1.00 80.50 91 TYR A O 1
ATOM 758 N N . LYS A 1 92 ? 4.407 -17.565 25.331 1.00 86.81 92 LYS A N 1
ATOM 759 C CA . LYS A 1 92 ? 5.086 -18.337 26.385 1.00 86.81 92 LYS A CA 1
ATOM 760 C C . LYS A 1 92 ? 6.427 -17.689 26.763 1.00 86.81 92 LYS A C 1
ATOM 762 O O . LYS A 1 92 ? 6.436 -16.552 27.218 1.00 86.81 92 LYS A O 1
ATOM 767 N N . ASN A 1 93 ? 7.538 -18.402 26.569 1.00 83.94 93 ASN A N 1
ATOM 768 C CA . ASN A 1 93 ? 8.888 -17.933 26.879 1.00 83.94 93 ASN A CA 1
ATOM 769 C C . ASN A 1 93 ? 9.597 -17.288 25.675 1.00 83.94 93 ASN A C 1
ATOM 771 O O . ASN A 1 93 ? 10.805 -17.083 25.722 1.00 83.94 93 ASN A O 1
ATOM 775 N N . ASN A 1 94 ? 8.875 -17.023 24.582 1.00 74.69 94 ASN A N 1
ATOM 776 C CA . ASN A 1 94 ? 9.429 -16.412 23.382 1.00 74.69 94 ASN A CA 1
ATOM 777 C C . ASN A 1 94 ? 8.822 -15.019 23.166 1.00 74.69 94 ASN A C 1
ATOM 779 O O . ASN A 1 94 ? 7.605 -14.840 23.258 1.00 74.69 94 ASN A O 1
ATOM 783 N N . SER A 1 95 ? 9.673 -14.034 22.895 1.00 79.00 95 SER A N 1
ATOM 784 C CA . SER A 1 95 ? 9.283 -12.654 22.606 1.00 79.00 95 SER A CA 1
ATOM 785 C C . SER A 1 95 ? 9.832 -12.302 21.237 1.00 79.00 95 SER A C 1
ATOM 787 O O . SER A 1 95 ? 11.041 -12.355 21.031 1.00 79.00 95 SER A O 1
ATOM 789 N N . ALA A 1 96 ? 8.946 -11.958 20.312 1.00 77.69 96 ALA A N 1
ATOM 790 C CA . ALA A 1 96 ? 9.318 -11.470 18.999 1.00 77.69 96 ALA A CA 1
ATOM 791 C C . ALA A 1 96 ? 8.916 -9.998 18.908 1.00 77.69 96 ALA A C 1
ATOM 793 O O . ALA A 1 96 ? 7.737 -9.636 18.959 1.00 77.69 96 ALA A O 1
ATOM 794 N N . GLU A 1 97 ? 9.930 -9.146 18.851 1.00 77.00 97 GLU A N 1
ATOM 795 C CA . GLU A 1 97 ? 9.784 -7.704 18.709 1.00 77.00 97 GLU A CA 1
ATOM 796 C C . GLU A 1 97 ? 9.657 -7.335 17.230 1.00 77.00 97 GLU A C 1
ATOM 798 O O . GLU A 1 97 ? 10.132 -8.057 16.354 1.00 77.00 97 GLU A O 1
ATOM 803 N N . ASN A 1 98 ? 9.015 -6.196 16.960 1.00 75.31 98 ASN A N 1
ATOM 804 C CA . ASN A 1 98 ? 8.853 -5.646 15.613 1.00 75.31 98 ASN A CA 1
ATOM 805 C C . ASN A 1 98 ? 8.012 -6.513 14.649 1.00 75.31 98 ASN A C 1
ATOM 807 O O . ASN A 1 98 ? 8.280 -6.569 13.449 1.00 75.31 98 ASN A O 1
ATOM 811 N N . ILE A 1 99 ? 6.972 -7.180 15.157 1.00 75.88 99 ILE A N 1
ATOM 812 C CA . ILE A 1 99 ? 5.994 -7.861 14.302 1.00 75.88 99 ILE A CA 1
ATOM 813 C C . ILE A 1 99 ? 4.945 -6.846 13.857 1.00 75.88 99 ILE A C 1
ATOM 815 O O . ILE A 1 99 ? 4.295 -6.209 14.681 1.00 75.88 99 ILE A O 1
ATOM 819 N N . TYR A 1 100 ? 4.734 -6.717 12.550 1.00 74.00 100 TYR A N 1
ATOM 820 C CA . TYR A 1 100 ? 3.650 -5.898 12.019 1.00 74.00 100 TYR A CA 1
ATOM 821 C C . TYR A 1 100 ? 2.313 -6.619 12.191 1.00 74.00 100 TYR A C 1
ATOM 823 O O . TYR A 1 100 ? 2.003 -7.558 11.459 1.00 74.00 100 TYR A O 1
ATOM 831 N N . LEU A 1 101 ? 1.505 -6.166 13.146 1.00 70.38 101 LEU A N 1
ATOM 832 C CA . LEU A 1 101 ? 0.123 -6.605 13.264 1.00 70.38 101 LEU A CA 1
ATOM 833 C C . LEU A 1 101 ? -0.713 -5.856 12.232 1.00 70.38 101 LEU A C 1
ATOM 835 O O . LEU A 1 101 ? -0.810 -4.630 12.284 1.00 70.38 101 LEU A O 1
ATOM 839 N N . VAL A 1 102 ? -1.316 -6.605 11.312 1.00 75.81 102 VAL A N 1
ATOM 840 C CA . VAL A 1 102 ? -2.284 -6.091 10.343 1.00 75.81 102 VAL A CA 1
ATOM 841 C C . VAL A 1 102 ? -3.676 -6.474 10.825 1.00 75.81 102 VAL A C 1
ATOM 843 O O . VAL A 1 102 ? -4.000 -7.653 10.930 1.00 75.81 102 VAL A O 1
ATOM 846 N N . SER A 1 103 ? -4.495 -5.478 11.143 1.00 69.62 103 SER A N 1
ATOM 847 C CA . SER A 1 103 ? -5.918 -5.656 11.438 1.00 69.62 103 SER A CA 1
ATOM 848 C C . SER A 1 103 ? -6.714 -5.111 10.265 1.00 69.62 103 SER A C 1
ATOM 850 O O . SER A 1 103 ? -6.618 -3.919 9.986 1.00 69.62 103 SER A O 1
ATOM 852 N N . ALA A 1 104 ? -7.470 -5.961 9.573 1.00 74.94 104 ALA A N 1
ATOM 853 C CA . ALA A 1 104 ? -8.253 -5.576 8.403 1.00 74.94 104 ALA A CA 1
ATOM 854 C C . ALA A 1 104 ? -9.737 -5.931 8.575 1.00 74.94 104 ALA A C 1
ATOM 856 O O . ALA A 1 104 ? -10.085 -6.877 9.283 1.00 74.94 104 ALA A O 1
ATOM 857 N N . THR A 1 105 ? -10.625 -5.154 7.951 1.00 74.38 105 THR A N 1
ATOM 858 C CA . THR A 1 105 ? -12.070 -5.442 7.925 1.00 74.38 105 THR A CA 1
ATOM 859 C C . THR A 1 105 ? -12.374 -6.668 7.055 1.00 74.38 105 THR A C 1
ATOM 861 O O . THR A 1 105 ? -11.584 -7.028 6.187 1.00 74.38 105 THR A O 1
ATOM 864 N N . HIS A 1 106 ? -13.537 -7.298 7.258 1.00 68.00 106 HIS A N 1
A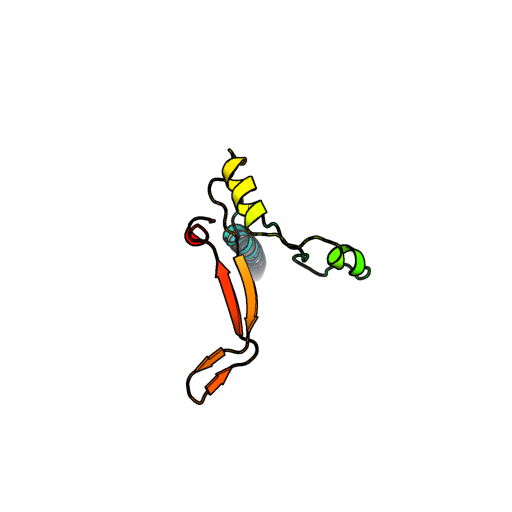TOM 865 C CA . HIS A 1 106 ? -13.935 -8.544 6.580 1.00 68.00 106 HIS A CA 1
ATOM 866 C C . HIS A 1 106 ? -13.920 -8.445 5.045 1.00 68.00 106 HIS A C 1
ATOM 868 O O . HIS A 1 106 ? -13.711 -9.445 4.365 1.00 68.00 106 HIS A O 1
ATOM 874 N N . ASP A 1 107 ? -14.107 -7.247 4.491 1.00 63.56 107 ASP A N 1
ATOM 875 C CA . ASP A 1 107 ? -14.091 -7.018 3.046 1.00 63.56 107 ASP A CA 1
ATOM 876 C C . ASP A 1 107 ? -12.679 -6.865 2.452 1.00 63.56 107 ASP A C 1
ATOM 878 O O . ASP A 1 107 ? -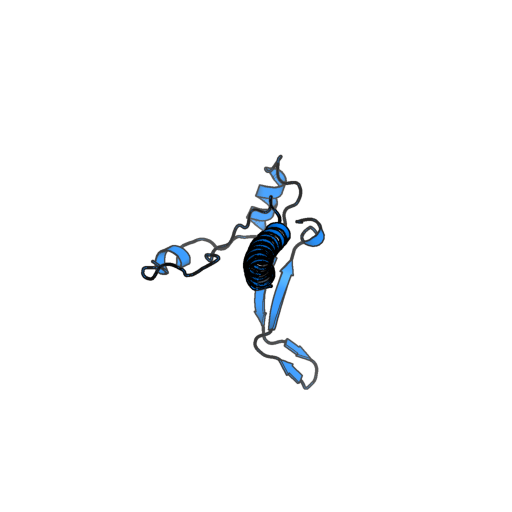12.554 -6.695 1.242 1.00 63.56 107 ASP A O 1
ATOM 882 N N . PHE A 1 108 ? -11.610 -7.002 3.249 1.00 60.97 108 PHE A N 1
ATOM 883 C CA . PHE A 1 108 ? -10.227 -7.000 2.749 1.00 60.97 108 PHE A CA 1
ATOM 884 C C . PHE A 1 108 ? -9.978 -8.079 1.691 1.00 60.97 108 PHE A C 1
ATOM 886 O O . PHE A 1 108 ? -9.281 -7.829 0.718 1.00 60.97 108 PHE A O 1
ATOM 893 N N . GLU A 1 109 ? -10.612 -9.246 1.818 1.00 61.88 109 GLU A N 1
ATOM 894 C CA . GLU A 1 109 ? -10.508 -10.319 0.820 1.00 61.88 109 GLU A CA 1
ATOM 895 C C . GLU A 1 109 ? -11.216 -9.975 -0.506 1.00 61.88 109 GLU A C 1
ATOM 897 O O . GLU A 1 109 ? -10.868 -10.502 -1.561 1.00 61.88 109 GLU A O 1
ATOM 902 N N . LYS A 1 110 ? -12.207 -9.074 -0.470 1.00 60.69 110 LYS A N 1
ATOM 903 C CA . LYS A 1 110 ? -12.989 -8.667 -1.647 1.00 60.69 110 LYS A CA 1
ATOM 904 C C . LYS A 1 110 ? -12.411 -7.453 -2.370 1.00 60.69 110 LYS A C 1
ATOM 906 O O . LYS A 1 110 ? -12.837 -7.176 -3.492 1.00 60.69 110 LYS A O 1
ATOM 911 N N . VAL A 1 111 ? -11.485 -6.724 -1.745 1.00 62.12 111 VAL A N 1
ATOM 912 C CA . VAL A 1 111 ? -10.727 -5.649 -2.395 1.00 62.12 111 VAL A CA 1
ATOM 913 C C . VAL A 1 111 ? -9.618 -6.303 -3.219 1.00 62.12 111 VAL A C 1
ATOM 915 O O . VAL A 1 111 ? -8.561 -6.642 -2.696 1.00 62.12 111 VAL A O 1
ATOM 918 N N . ARG A 1 112 ? -9.900 -6.537 -4.502 1.00 53.81 112 ARG A N 1
ATOM 919 C CA . ARG A 1 112 ? -8.979 -7.106 -5.487 1.00 53.81 112 ARG A CA 1
ATOM 920 C C . ARG A 1 112 ? -9.199 -6.467 -6.852 1.00 53.81 112 ARG A C 1
ATOM 922 O O . ARG A 1 112 ? -10.379 -6.201 -7.184 1.00 53.81 112 ARG A O 1
#

Organism: NCBI:txid412755

Foldseek 3Di:
DVVVVVVVVVVVVVVVVVVVVVVVVVVVCVVPPDDDDDALDDPDPPDPDDPVVVSVPDDGDDVVVVVVCVVPPPPDPFDKDKDWDFDWDDDDPDIDGRDTDIDMDPRPVVRD

Radius of gyration: 22.55 Å; chains: 1; bounding box: 51×37×67 Å

Sequence (112 aa):
MGITIGIFAIISVFTVLDWMEKAVRDSLAQLGDNVIYVQKWPWAFSDPDYAWWEYLKRPVPTIQEYEEINKRSQKAKALAFFIQTPVTVKYKNNSAENIYLVSATHDFEKVR

Secondary structure (DSSP, 8-state):
-HHHHHHHHHHHHHHHHHHHHHHHHHHHHHT-TT-----SS-S----TT--HHHHHHSPPP-HHHHHHHHHH-SS-S----EEEEEEEEEETTEEEEEEEEEEE-GGGGG--

pLDDT: mean 75.78, std 8.32, range [53.81, 91.44]